Protein AF-A0AAP3A4M0-F1 (afdb_monomer)

Structure (mmCIF, N/CA/C/O 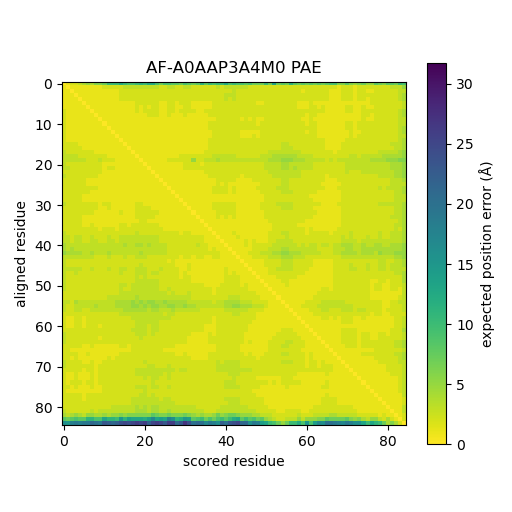backbone):
data_AF-A0AAP3A4M0-F1
#
_entry.id   AF-A0AAP3A4M0-F1
#
loop_
_atom_site.group_PDB
_atom_site.id
_atom_site.type_symbol
_atom_site.label_atom_id
_atom_site.label_alt_id
_atom_site.label_comp_id
_atom_site.label_asym_id
_atom_site.label_entity_id
_atom_site.label_seq_id
_atom_site.pdbx_PDB_ins_code
_atom_site.Cartn_x
_atom_site.Cartn_y
_atom_site.Cartn_z
_atom_site.occupancy
_atom_site.B_iso_or_equiv
_atom_site.auth_seq_id
_atom_site.auth_comp_id
_atom_site.auth_asym_id
_atom_site.auth_atom_id
_atom_site.pdbx_PDB_model_num
ATOM 1 N N . GLU A 1 1 ? 3.415 11.518 -10.878 1.00 92.38 1 GLU A N 1
ATOM 2 C CA . GLU A 1 1 ? 1.979 11.285 -10.599 1.00 92.38 1 GLU A CA 1
ATOM 3 C C . GLU A 1 1 ? 1.656 9.854 -10.159 1.00 92.38 1 GLU A C 1
ATOM 5 O O . GLU A 1 1 ? 0.916 9.736 -9.193 1.00 92.38 1 GLU A O 1
ATOM 10 N N . LEU A 1 2 ? 2.258 8.804 -10.743 1.00 95.31 2 LEU A N 1
ATOM 11 C CA . LEU A 1 2 ? 2.078 7.393 -10.335 1.00 95.31 2 LEU A CA 1
ATOM 12 C C . LEU A 1 2 ? 2.100 7.166 -8.807 1.00 95.31 2 LEU A C 1
ATOM 14 O O . LEU A 1 2 ? 1.082 6.799 -8.229 1.00 95.31 2 LEU A O 1
ATOM 18 N N . ILE A 1 3 ? 3.208 7.529 -8.147 1.00 97.69 3 ILE A N 1
ATOM 19 C CA . ILE A 1 3 ? 3.385 7.379 -6.688 1.00 97.69 3 ILE A CA 1
ATOM 20 C C . ILE A 1 3 ? 2.257 8.055 -5.894 1.00 97.69 3 ILE A C 1
ATOM 22 O O . ILE A 1 3 ? 1.752 7.512 -4.918 1.00 97.69 3 ILE A O 1
ATOM 26 N N . LYS A 1 4 ? 1.819 9.253 -6.307 1.00 98.25 4 LYS A N 1
ATOM 27 C CA . LYS A 1 4 ? 0.733 9.955 -5.606 1.00 98.25 4 LYS A CA 1
ATOM 28 C C . LYS A 1 4 ? -0.589 9.201 -5.734 1.00 9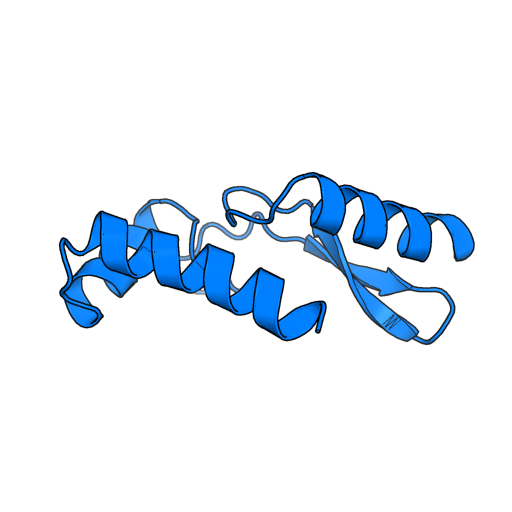8.25 4 LYS A C 1
ATOM 30 O O . LYS A 1 4 ? -1.394 9.261 -4.813 1.00 98.25 4 LYS A O 1
ATOM 35 N N . SER A 1 5 ? -0.836 8.548 -6.867 1.00 97.94 5 SER A N 1
ATOM 36 C CA . SER A 1 5 ? -2.050 7.759 -7.073 1.00 97.94 5 SER A CA 1
ATOM 37 C C . SER A 1 5 ? -2.061 6.509 -6.188 1.00 97.94 5 SER A C 1
ATOM 39 O O . SER A 1 5 ? -3.041 6.275 -5.487 1.00 97.94 5 SER A O 1
ATOM 41 N N . GLU A 1 6 ? -0.937 5.791 -6.113 1.00 98.38 6 GLU A N 1
ATOM 42 C CA . GLU A 1 6 ? -0.746 4.643 -5.210 1.00 98.38 6 GLU A CA 1
ATOM 43 C C . GLU A 1 6 ? -0.981 5.034 -3.747 1.00 98.38 6 GLU A C 1
ATOM 45 O O . GLU A 1 6 ? -1.808 4.438 -3.057 1.00 98.38 6 GLU A O 1
ATOM 50 N N . VAL A 1 7 ? -0.311 6.101 -3.294 1.00 98.44 7 VAL A N 1
ATOM 51 C CA . VAL A 1 7 ? -0.441 6.608 -1.921 1.00 98.44 7 VAL A CA 1
ATOM 52 C C . VAL A 1 7 ? -1.883 7.009 -1.618 1.00 98.44 7 VAL A C 1
ATOM 54 O O . VAL A 1 7 ? -2.395 6.681 -0.549 1.00 98.44 7 VAL A O 1
ATOM 57 N N . ARG A 1 8 ? -2.571 7.691 -2.544 1.00 98.62 8 ARG A N 1
ATOM 58 C CA . ARG A 1 8 ? -3.982 8.059 -2.355 1.00 98.62 8 ARG A CA 1
ATOM 59 C C . ARG A 1 8 ? -4.881 6.835 -2.262 1.00 98.62 8 ARG A C 1
ATOM 61 O O . ARG A 1 8 ? -5.758 6.829 -1.410 1.00 98.62 8 ARG A O 1
ATOM 68 N N . ALA A 1 9 ? -4.677 5.816 -3.092 1.00 98.44 9 ALA A N 1
ATOM 69 C CA . ALA A 1 9 ? -5.498 4.610 -3.061 1.00 98.44 9 ALA A CA 1
ATOM 70 C C . ALA A 1 9 ? -5.390 3.887 -1.707 1.00 98.44 9 ALA A C 1
ATOM 72 O O . ALA A 1 9 ? -6.409 3.561 -1.095 1.00 98.44 9 ALA A O 1
ATOM 73 N N . VAL A 1 10 ? -4.165 3.751 -1.187 1.00 98.69 10 VAL A N 1
ATOM 74 C CA . VAL A 1 10 ? -3.917 3.184 0.145 1.00 98.69 10 VAL A CA 1
ATOM 75 C C . VAL A 1 10 ? -4.543 4.053 1.235 1.00 98.69 10 VAL A C 1
ATOM 77 O O . VAL A 1 10 ? -5.350 3.559 2.019 1.00 98.69 10 VAL A O 1
ATOM 80 N N . LEU A 1 11 ? -4.235 5.354 1.274 1.00 98.69 11 LEU A N 1
ATOM 81 C CA . LEU A 1 11 ? -4.738 6.243 2.326 1.00 98.69 11 LEU A CA 1
ATOM 82 C C . LEU A 1 11 ? -6.263 6.365 2.314 1.00 98.69 11 LEU A C 1
ATOM 84 O O . LEU A 1 11 ? -6.868 6.362 3.382 1.00 98.69 11 LEU A O 1
ATOM 88 N N . ASN A 1 12 ? -6.896 6.411 1.141 1.00 98.75 12 ASN A N 1
ATOM 89 C CA . ASN A 1 12 ? -8.353 6.420 1.034 1.00 98.75 12 ASN A CA 1
ATOM 90 C C . ASN A 1 12 ? -8.956 5.189 1.716 1.00 98.75 12 ASN A C 1
ATOM 92 O O . ASN A 1 12 ? -9.907 5.328 2.482 1.00 98.75 12 ASN A O 1
ATOM 96 N N . LYS A 1 13 ? -8.369 4.003 1.505 1.00 98.75 13 LYS A N 1
ATOM 97 C CA . LYS A 1 13 ? -8.845 2.780 2.155 1.00 98.75 13 LYS A CA 1
ATOM 98 C C . LYS A 1 13 ? -8.582 2.777 3.660 1.00 98.75 13 LYS A C 1
ATOM 100 O O . LYS A 1 13 ? -9.434 2.329 4.420 1.00 98.75 13 LYS A O 1
ATOM 105 N N . VAL A 1 14 ? -7.444 3.310 4.106 1.00 98.81 14 VAL A N 1
ATOM 106 C CA . VAL A 1 14 ? -7.140 3.471 5.539 1.00 98.81 14 VAL A CA 1
ATOM 107 C C . VAL A 1 14 ? -8.179 4.379 6.213 1.00 98.81 14 VAL A C 1
ATOM 109 O O . VAL A 1 14 ? -8.725 4.017 7.254 1.00 98.81 14 VAL A O 1
ATOM 112 N N . PHE A 1 15 ? -8.507 5.527 5.610 1.00 98.81 15 PHE A N 1
ATOM 113 C CA . PHE A 1 15 ? -9.544 6.428 6.124 1.00 98.81 15 PHE A CA 1
ATOM 114 C C . PHE A 1 15 ? -10.946 5.808 6.077 1.00 98.81 15 PHE A C 1
ATOM 116 O O . PHE A 1 15 ? -11.719 6.016 7.011 1.00 98.81 15 PHE A O 1
ATOM 123 N N . GLU A 1 16 ? -11.269 5.039 5.033 1.00 98.75 16 GLU A N 1
ATOM 124 C CA . GLU A 1 16 ? -12.529 4.294 4.925 1.00 98.75 16 GLU A CA 1
ATOM 125 C C . GLU A 1 16 ? -12.677 3.294 6.081 1.00 98.75 16 GLU A C 1
ATOM 127 O O . GLU A 1 16 ? -13.673 3.333 6.797 1.00 98.75 16 GLU A O 1
ATOM 132 N N . LEU A 1 17 ? -11.662 2.456 6.328 1.00 98.69 17 LEU A N 1
ATOM 133 C CA . LEU A 1 17 ? -11.663 1.485 7.431 1.00 98.69 17 LEU A CA 1
ATOM 134 C C . LEU A 1 17 ? -11.764 2.164 8.804 1.00 98.69 17 LEU A C 1
ATOM 136 O O . LEU A 1 17 ? -12.417 1.657 9.716 1.00 98.69 17 LEU A O 1
ATOM 140 N N . GLY A 1 18 ? -11.116 3.319 8.954 1.00 98.62 18 GLY A N 1
ATOM 141 C CA . GLY A 1 18 ? -11.123 4.109 10.180 1.00 98.62 18 GLY A CA 1
ATOM 142 C C . GLY A 1 18 ? -12.371 4.966 10.391 1.00 98.62 18 GLY A C 1
ATOM 143 O O . GLY A 1 18 ? -12.467 5.615 11.431 1.00 98.62 18 GLY A O 1
ATOM 144 N N . ASN A 1 19 ? -13.312 5.010 9.439 1.00 98.25 19 ASN A N 1
ATOM 145 C CA . ASN A 1 19 ? -14.420 5.975 9.417 1.00 98.25 19 ASN A CA 1
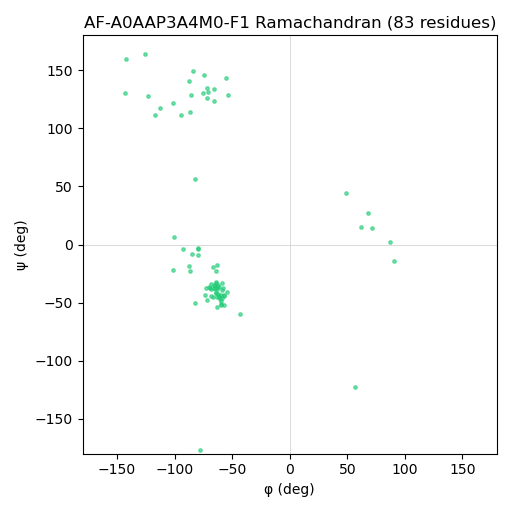ATOM 146 C C . ASN A 1 19 ? -13.941 7.427 9.645 1.00 98.25 19 ASN A C 1
ATOM 148 O O . ASN A 1 19 ? -14.523 8.173 10.432 1.00 98.25 19 ASN A O 1
ATOM 152 N N . GLY A 1 20 ? -12.847 7.812 8.982 1.00 97.94 20 GLY A N 1
ATOM 153 C CA . GLY A 1 20 ? -12.214 9.129 9.100 1.00 97.94 20 GLY A CA 1
ATOM 154 C C . GLY A 1 20 ? -11.131 9.247 10.184 1.00 97.94 20 GLY A C 1
ATOM 155 O O . GLY A 1 20 ? -10.343 10.189 10.135 1.00 97.94 20 GLY A O 1
ATOM 156 N N . ASP A 1 21 ? -11.028 8.296 11.117 1.00 98.62 21 ASP A N 1
ATOM 157 C CA . ASP A 1 21 ? -9.952 8.250 12.117 1.00 98.62 21 ASP A CA 1
ATOM 158 C C . ASP A 1 21 ? -8.721 7.515 11.564 1.00 98.62 21 ASP A C 1
ATOM 160 O O . ASP A 1 21 ? -8.750 6.306 11.319 1.00 98.62 21 ASP A O 1
ATOM 164 N N . ILE A 1 22 ? -7.614 8.242 11.388 1.00 98.38 22 ILE A N 1
ATOM 165 C CA . ILE A 1 22 ? -6.377 7.695 10.817 1.00 98.38 22 ILE A CA 1
ATOM 166 C C . ILE A 1 22 ? -5.690 6.672 11.729 1.00 98.38 22 ILE A C 1
ATOM 168 O O . ILE A 1 22 ? -5.106 5.709 11.233 1.00 98.38 22 ILE A O 1
ATOM 172 N N . ALA A 1 23 ? -5.758 6.843 13.051 1.00 98.69 23 ALA A N 1
ATOM 173 C CA . ALA A 1 23 ? -5.096 5.946 13.990 1.00 98.69 23 ALA A CA 1
ATOM 174 C C . ALA A 1 23 ? -5.830 4.604 14.033 1.00 98.69 23 ALA A C 1
ATOM 176 O O . ALA A 1 23 ? -5.218 3.549 13.852 1.00 98.69 23 ALA A O 1
ATOM 177 N N . ARG A 1 24 ? -7.161 4.647 14.167 1.00 98.69 24 ARG A N 1
ATOM 178 C CA . ARG A 1 24 ? -8.007 3.451 14.081 1.00 98.69 24 ARG A CA 1
ATOM 179 C C . ARG A 1 24 ? -7.898 2.785 12.710 1.00 98.69 24 ARG A C 1
ATOM 181 O O . ARG A 1 24 ? -7.752 1.567 12.633 1.00 98.69 24 ARG A O 1
ATOM 188 N N . GLY A 1 25 ? -7.947 3.578 11.640 1.00 98.81 25 GLY A N 1
ATOM 189 C CA . GLY A 1 2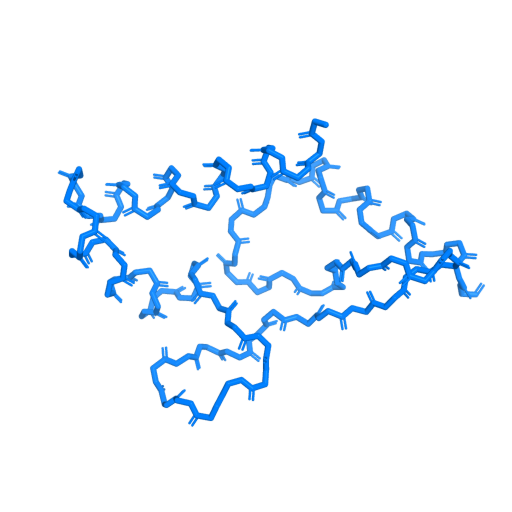5 ? -7.814 3.097 10.269 1.00 98.81 25 GLY A CA 1
ATOM 190 C C . GLY A 1 25 ? -6.495 2.373 10.033 1.00 98.81 25 GLY A C 1
ATOM 191 O O . GLY A 1 25 ? -6.485 1.333 9.387 1.00 98.81 25 GLY A O 1
ATOM 192 N N . THR A 1 26 ? -5.395 2.865 10.609 1.00 98.81 26 THR A N 1
ATOM 193 C CA . THR A 1 26 ? -4.074 2.229 10.491 1.00 98.81 26 THR A CA 1
ATOM 194 C C . THR A 1 26 ? -4.057 0.836 11.121 1.00 98.81 26 THR A C 1
ATOM 196 O O . THR A 1 26 ? -3.570 -0.099 10.490 1.00 98.81 26 THR A O 1
ATOM 199 N N . VAL A 1 27 ? -4.622 0.670 12.324 1.00 98.75 27 VAL A N 1
ATOM 20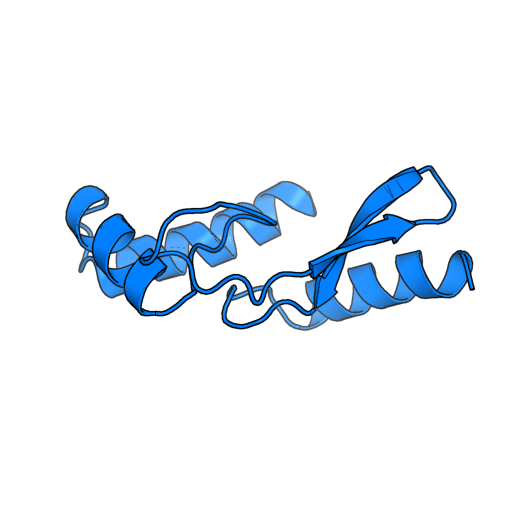0 C CA . VAL A 1 27 ? -4.710 -0.646 12.990 1.00 98.75 27 VAL A CA 1
ATOM 201 C C . VAL A 1 27 ? -5.505 -1.632 12.132 1.00 98.75 27 VAL A C 1
ATOM 203 O O . VAL A 1 27 ? -5.001 -2.701 11.795 1.00 98.75 27 VAL A O 1
ATOM 206 N N . LEU A 1 28 ? -6.706 -1.233 11.703 1.00 98.69 28 LEU A N 1
ATOM 207 C CA . LEU A 1 28 ? -7.579 -2.068 10.873 1.00 98.69 28 LEU A CA 1
ATOM 208 C C . LEU A 1 28 ? -6.967 -2.371 9.498 1.00 98.69 28 LEU A C 1
ATOM 210 O O . LEU A 1 28 ? -7.190 -3.439 8.935 1.00 98.69 28 LEU A O 1
ATOM 214 N N . ALA A 1 29 ? -6.188 -1.444 8.941 1.00 98.88 29 ALA A N 1
ATOM 215 C CA . ALA A 1 29 ? -5.538 -1.630 7.654 1.00 98.88 29 ALA A CA 1
ATOM 216 C C . ALA A 1 29 ? -4.416 -2.673 7.706 1.00 98.88 29 ALA A C 1
ATOM 218 O O . ALA A 1 29 ? -4.277 -3.425 6.744 1.00 98.88 29 ALA A O 1
ATOM 219 N N . PHE A 1 30 ? -3.652 -2.756 8.801 1.00 98.75 30 PHE A N 1
ATOM 220 C CA . PHE A 1 30 ? -2.694 -3.850 8.996 1.00 98.75 30 PHE A CA 1
ATOM 221 C C . PHE A 1 30 ? -3.410 -5.194 9.170 1.00 98.75 30 PHE A C 1
ATOM 223 O O . PHE A 1 30 ? -3.060 -6.156 8.491 1.00 98.75 30 PHE A O 1
ATOM 230 N N . GLU A 1 31 ? -4.472 -5.247 9.984 1.00 98.12 31 GLU A N 1
ATOM 231 C CA . GLU A 1 31 ? -5.285 -6.465 10.159 1.00 98.12 31 GLU A CA 1
ATOM 232 C C . GLU A 1 31 ? -5.887 -6.969 8.834 1.00 98.12 31 GLU A C 1
ATOM 234 O O . GLU A 1 31 ? -5.942 -8.175 8.590 1.00 98.12 31 GLU A O 1
ATOM 239 N N . ALA A 1 32 ? -6.304 -6.053 7.953 1.00 98.25 32 ALA A N 1
ATOM 240 C CA . ALA A 1 32 ? -6.855 -6.369 6.635 1.00 98.25 32 ALA A CA 1
ATOM 241 C C . ALA A 1 32 ? -5.794 -6.578 5.532 1.00 98.25 32 ALA A C 1
ATOM 243 O O . ALA A 1 32 ? -6.148 -6.973 4.421 1.00 98.25 32 ALA A O 1
ATOM 244 N N . GLY A 1 33 ? -4.512 -6.293 5.797 1.00 98.38 33 GLY A N 1
ATOM 245 C CA . GLY A 1 33 ? -3.430 -6.322 4.802 1.00 98.38 33 GLY A CA 1
ATOM 246 C C . GLY A 1 33 ? -3.462 -5.184 3.768 1.00 98.38 33 GLY A C 1
ATOM 247 O O . GLY A 1 33 ? -2.786 -5.268 2.745 1.00 98.38 33 GLY A O 1
ATOM 248 N N . VAL A 1 34 ? -4.247 -4.130 4.013 1.00 98.56 34 VAL A N 1
ATOM 249 C CA . VAL A 1 34 ? -4.267 -2.890 3.210 1.00 98.56 34 VAL A CA 1
ATOM 250 C C . VAL A 1 34 ? -2.966 -2.110 3.386 1.00 98.56 34 VAL A C 1
ATOM 252 O O . VAL A 1 34 ? -2.460 -1.524 2.429 1.00 98.56 34 VAL A O 1
ATOM 255 N N . LEU A 1 35 ? -2.434 -2.108 4.612 1.00 98.75 35 LEU A N 1
ATOM 256 C CA . LEU A 1 35 ? -1.058 -1.727 4.898 1.00 98.75 35 LEU A CA 1
ATOM 257 C C . LEU A 1 35 ? -0.246 -3.002 5.085 1.00 98.75 35 LEU A C 1
ATOM 259 O O . LEU A 1 35 ? -0.556 -3.824 5.944 1.00 98.75 35 LEU A O 1
ATOM 263 N N . ASP A 1 36 ? 0.791 -3.149 4.272 1.00 98.69 36 ASP A N 1
ATOM 264 C CA . ASP A 1 36 ? 1.681 -4.298 4.307 1.00 98.69 36 ASP A CA 1
ATOM 265 C C . ASP A 1 36 ? 3.109 -3.826 4.026 1.00 98.69 36 ASP A C 1
ATOM 267 O O . ASP A 1 36 ? 3.356 -3.051 3.097 1.00 98.69 36 ASP A O 1
ATOM 271 N N . VAL A 1 37 ? 4.042 -4.237 4.878 1.00 98.50 37 VAL A N 1
ATOM 272 C CA . VAL A 1 37 ? 5.440 -3.815 4.841 1.00 98.50 37 VAL A CA 1
ATOM 273 C C . VAL A 1 37 ? 6.303 -5.019 4.460 1.00 98.50 37 VAL A C 1
ATOM 275 O O . VAL A 1 37 ? 6.366 -5.987 5.224 1.00 98.50 37 VAL A O 1
ATOM 278 N N . PRO A 1 38 ? 7.013 -4.974 3.316 1.00 98.12 38 PRO A N 1
ATOM 279 C CA . PRO A 1 38 ? 7.859 -6.078 2.883 1.00 98.12 38 PRO A CA 1
ATOM 280 C C . PRO A 1 38 ? 8.860 -6.500 3.964 1.00 98.12 38 PRO A C 1
ATOM 282 O O . PRO A 1 38 ? 9.607 -5.671 4.485 1.00 98.12 38 PRO A O 1
ATOM 285 N N . PHE A 1 39 ? 8.899 -7.802 4.262 1.00 97.06 39 PHE A N 1
ATOM 286 C CA . PHE A 1 39 ? 9.859 -8.429 5.185 1.00 97.06 39 PHE A CA 1
ATOM 287 C C . PHE A 1 39 ? 9.794 -7.937 6.641 1.00 97.06 39 PHE A C 1
ATOM 289 O O . PHE A 1 39 ? 10.717 -8.192 7.418 1.00 97.06 39 PHE A O 1
ATOM 296 N N . ALA A 1 40 ? 8.720 -7.247 7.037 1.00 97.81 40 ALA A N 1
ATOM 297 C CA . ALA A 1 40 ? 8.537 -6.853 8.426 1.00 97.81 40 ALA A CA 1
ATOM 298 C C . ALA A 1 40 ? 8.343 -8.096 9.321 1.00 97.81 40 ALA A C 1
ATOM 300 O O . ALA A 1 40 ? 7.536 -8.964 8.992 1.00 97.81 40 ALA A O 1
ATOM 301 N N . PRO A 1 41 ? 9.025 -8.185 10.479 1.00 97.62 41 PRO A N 1
ATOM 302 C CA . PRO A 1 41 ? 8.926 -9.342 11.374 1.00 97.62 41 PRO A CA 1
ATOM 303 C C . PRO A 1 41 ? 7.670 -9.321 12.261 1.00 97.62 41 PRO A C 1
ATOM 305 O O . PRO A 1 41 ? 7.467 -10.221 13.073 1.00 97.62 41 PRO A O 1
ATOM 308 N N . ALA A 1 42 ? 6.860 -8.263 12.181 1.00 97.81 42 ALA A N 1
ATOM 309 C CA . ALA A 1 42 ? 5.709 -8.071 13.049 1.00 97.81 42 ALA A CA 1
ATOM 310 C C . ALA A 1 42 ? 4.584 -9.060 12.710 1.00 97.81 42 ALA A C 1
ATOM 312 O O . ALA A 1 42 ? 4.172 -9.161 11.560 1.00 97.81 42 ALA A O 1
ATOM 313 N N . ALA A 1 43 ? 4.027 -9.730 13.723 1.00 96.62 43 ALA A N 1
ATOM 314 C CA . ALA A 1 43 ? 2.958 -10.718 13.536 1.00 96.62 43 ALA A CA 1
ATOM 315 C C . ALA A 1 43 ? 1.646 -10.128 12.982 1.00 96.62 43 ALA A C 1
ATOM 317 O O . ALA A 1 43 ? 0.844 -10.855 12.406 1.00 96.62 43 ALA A O 1
ATOM 318 N N . CYS A 1 44 ? 1.417 -8.823 13.159 1.00 97.31 44 CYS A N 1
ATOM 319 C CA . CYS A 1 44 ? 0.266 -8.120 12.591 1.00 97.31 44 CYS A CA 1
ATOM 320 C C . CYS A 1 44 ? 0.437 -7.758 11.107 1.00 97.31 44 CYS A C 1
ATOM 322 O O . CYS A 1 44 ? -0.514 -7.287 10.493 1.00 97.31 44 CYS A O 1
ATOM 324 N N . ASN A 1 45 ? 1.630 -7.939 10.533 1.00 98.38 45 ASN A N 1
ATOM 325 C CA . ASN A 1 45 ? 1.892 -7.648 9.132 1.00 98.38 45 ASN A CA 1
ATOM 326 C C . ASN A 1 45 ? 1.526 -8.857 8.262 1.00 98.38 45 ASN A C 1
ATOM 328 O O . ASN A 1 45 ? 2.004 -9.962 8.513 1.00 98.38 45 ASN A O 1
ATOM 332 N N . ALA A 1 46 ? 0.720 -8.650 7.218 1.00 98.19 46 ALA A N 1
ATOM 333 C CA . ALA A 1 46 ? 0.275 -9.740 6.351 1.00 98.19 46 ALA A CA 1
ATOM 334 C C . ALA A 1 46 ? 1.429 -10.403 5.573 1.00 98.19 46 ALA A C 1
ATOM 336 O O . ALA A 1 46 ? 1.393 -11.615 5.361 1.00 98.19 46 ALA A O 1
ATOM 337 N N . GLY A 1 47 ? 2.438 -9.630 5.155 1.00 97.75 47 GLY A N 1
ATOM 338 C CA . GLY A 1 47 ? 3.632 -10.127 4.467 1.00 97.75 47 GLY A CA 1
ATOM 339 C C . GLY A 1 47 ? 3.356 -10.677 3.066 1.00 97.75 47 GLY A C 1
ATOM 340 O O . GLY A 1 47 ? 4.070 -11.567 2.612 1.00 97.75 47 GLY A O 1
ATOM 341 N N . LYS A 1 48 ? 2.301 -10.192 2.407 1.00 98.25 48 LYS A N 1
ATOM 342 C CA . LYS A 1 48 ? 1.827 -10.640 1.091 1.00 98.25 48 LYS A CA 1
ATOM 343 C C . LYS A 1 48 ? 2.235 -9.702 -0.042 1.00 98.25 48 LYS A C 1
ATOM 345 O O . LYS A 1 48 ? 2.243 -10.135 -1.188 1.00 98.25 48 LYS A O 1
ATOM 350 N N . ILE A 1 49 ? 2.549 -8.436 0.243 1.00 98.38 49 ILE A N 1
ATOM 351 C CA . ILE A 1 49 ? 3.117 -7.545 -0.772 1.00 98.38 49 ILE A CA 1
ATOM 352 C C . ILE A 1 49 ? 4.563 -7.955 -1.086 1.00 98.38 49 ILE A C 1
ATOM 354 O O . ILE A 1 49 ? 5.411 -8.043 -0.193 1.00 98.38 49 ILE A O 1
ATOM 358 N N . LEU A 1 50 ? 4.860 -8.172 -2.368 1.00 98.31 50 LEU A N 1
ATOM 359 C CA . LEU A 1 50 ? 6.186 -8.567 -2.837 1.00 98.31 50 LEU A CA 1
ATOM 360 C C . LEU A 1 50 ? 6.776 -7.487 -3.756 1.00 98.31 50 LEU A C 1
ATOM 362 O O . LEU A 1 50 ? 6.286 -7.297 -4.875 1.00 98.31 50 LEU A O 1
ATOM 366 N N . PRO A 1 51 ? 7.833 -6.777 -3.321 1.00 98.19 51 PRO A N 1
ATOM 367 C CA . PRO A 1 51 ? 8.527 -5.826 -4.170 1.00 98.19 51 PRO A CA 1
ATOM 368 C C . PRO A 1 51 ? 9.579 -6.517 -5.046 1.00 98.19 51 PRO A C 1
ATOM 370 O O . PRO A 1 51 ? 10.242 -7.469 -4.634 1.00 98.19 51 PRO A O 1
ATOM 373 N N . VAL A 1 52 ? 9.812 -5.967 -6.234 1.00 98.25 52 VAL A N 1
ATOM 374 C CA . VAL A 1 52 ? 10.905 -6.363 -7.133 1.00 98.25 52 VAL A CA 1
ATOM 375 C C . VAL A 1 52 ? 11.475 -5.126 -7.826 1.00 98.25 52 VAL A C 1
ATOM 377 O O . VAL A 1 52 ? 10.820 -4.093 -7.877 1.00 98.25 52 VAL A O 1
ATOM 380 N N . ARG A 1 53 ? 12.703 -5.187 -8.346 1.00 98.25 53 ARG A N 1
ATOM 381 C CA . ARG A 1 53 ? 13.241 -4.110 -9.196 1.00 98.25 53 ARG A CA 1
ATOM 382 C C . ARG A 1 53 ? 12.869 -4.324 -10.663 1.00 98.25 53 ARG A C 1
ATOM 384 O O . ARG A 1 53 ? 12.941 -5.462 -11.126 1.00 98.25 53 ARG A O 1
ATOM 391 N N . ASP A 1 54 ? 12.537 -3.250 -11.372 1.00 98.00 54 ASP A N 1
ATOM 392 C CA . ASP A 1 54 ? 12.420 -3.233 -12.837 1.00 98.00 54 ASP A CA 1
ATOM 393 C C . ASP A 1 54 ? 13.792 -3.161 -13.535 1.00 98.00 54 ASP A C 1
ATOM 395 O O . ASP A 1 54 ? 14.841 -3.187 -12.880 1.00 98.00 54 ASP A O 1
ATOM 399 N N . ASN A 1 55 ? 13.789 -3.071 -14.870 1.00 97.56 55 ASN A N 1
ATOM 400 C CA . ASN A 1 55 ? 15.001 -3.028 -15.696 1.00 97.56 55 ASN A CA 1
ATOM 401 C C . ASN A 1 55 ? 15.850 -1.752 -15.493 1.00 97.56 55 ASN A C 1
ATOM 403 O O . ASN A 1 55 ? 17.043 -1.733 -15.786 1.00 97.56 55 ASN A O 1
ATOM 407 N N . THR A 1 56 ? 15.261 -0.687 -14.944 1.00 97.31 56 THR A N 1
ATOM 408 C CA . THR A 1 56 ? 15.967 0.555 -14.582 1.00 97.31 56 THR A CA 1
ATOM 409 C C . THR A 1 56 ? 16.441 0.563 -13.124 1.00 97.31 56 THR A C 1
ATOM 411 O O . THR A 1 56 ? 17.115 1.493 -12.683 1.00 97.31 56 THR A O 1
ATOM 414 N N . GLY A 1 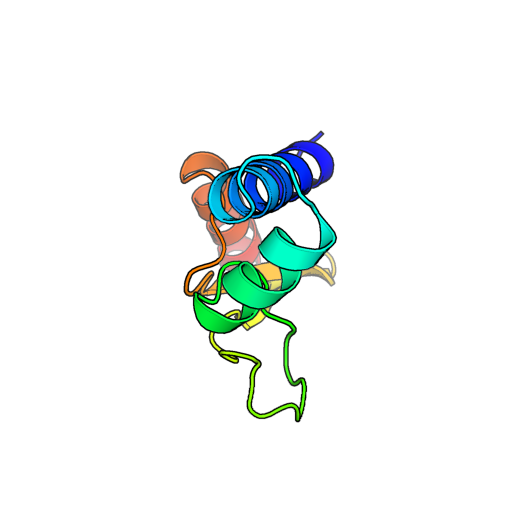57 ? 16.103 -0.480 -12.359 1.00 96.94 57 GLY A N 1
ATOM 415 C CA . GLY A 1 57 ? 16.424 -0.617 -10.944 1.00 96.94 57 GLY A CA 1
ATOM 416 C C . GLY A 1 57 ? 15.401 0.007 -9.988 1.00 96.94 57 GLY A C 1
ATOM 417 O O . GLY A 1 57 ? 15.624 -0.058 -8.774 1.00 96.94 57 GLY A O 1
ATOM 418 N N . ALA A 1 58 ? 14.293 0.579 -10.470 1.00 97.94 58 ALA A N 1
ATOM 419 C CA . ALA A 1 58 ? 13.247 1.135 -9.612 1.00 97.94 58 ALA A CA 1
ATOM 420 C C . ALA A 1 58 ? 12.408 0.020 -8.967 1.00 97.94 58 ALA A C 1
ATOM 422 O O . ALA A 1 58 ? 12.204 -1.038 -9.557 1.00 97.94 58 ALA A O 1
ATOM 423 N N . ILE A 1 59 ? 11.941 0.241 -7.733 1.00 98.06 59 ILE A N 1
ATOM 424 C CA . ILE A 1 59 ? 11.108 -0.735 -7.016 1.00 98.06 59 ILE A CA 1
ATOM 425 C C . ILE A 1 59 ? 9.689 -0.709 -7.591 1.00 98.06 59 ILE A C 1
ATOM 427 O O . ILE A 1 59 ? 9.086 0.357 -7.709 1.00 98.06 59 ILE A O 1
ATOM 431 N N . ARG A 1 60 ? 9.170 -1.895 -7.902 1.00 98.25 60 ARG A N 1
ATOM 432 C CA . ARG A 1 60 ? 7.828 -2.179 -8.409 1.00 98.25 60 ARG A CA 1
ATOM 433 C C . ARG A 1 60 ? 7.122 -3.206 -7.543 1.00 98.25 60 ARG A C 1
ATOM 435 O O . ARG A 1 60 ? 7.759 -3.920 -6.766 1.00 98.25 60 ARG A O 1
ATOM 442 N N . VAL A 1 61 ? 5.809 -3.280 -7.706 1.00 98.25 61 VAL A N 1
ATOM 443 C CA . VAL A 1 61 ? 4.954 -4.255 -7.027 1.00 98.25 61 VAL A CA 1
ATOM 444 C C . VAL A 1 61 ? 4.760 -5.463 -7.939 1.00 98.25 61 VAL A C 1
ATOM 446 O O . VAL A 1 61 ? 4.117 -5.354 -8.978 1.00 98.25 61 VAL A O 1
ATOM 449 N N . LEU A 1 62 ? 5.328 -6.609 -7.557 1.00 97.50 62 LEU A N 1
ATOM 450 C CA . LEU A 1 62 ? 5.130 -7.878 -8.264 1.00 97.50 62 LEU A CA 1
ATOM 451 C C . LEU A 1 62 ? 3.817 -8.532 -7.822 1.00 97.50 62 LEU A C 1
ATOM 453 O O . LEU A 1 62 ? 2.969 -8.857 -8.649 1.00 97.50 62 LEU A O 1
ATOM 457 N N . GLU A 1 63 ? 3.624 -8.643 -6.508 1.00 98.00 63 GLU A N 1
ATOM 458 C CA . GLU A 1 63 ? 2.381 -9.109 -5.895 1.00 98.00 63 GLU A CA 1
ATOM 459 C C . GLU A 1 63 ? 1.860 -8.035 -4.941 1.00 98.00 63 GLU A C 1
ATOM 461 O O . GLU A 1 63 ? 2.598 -7.560 -4.079 1.00 98.00 63 GLU A O 1
ATOM 466 N N . ALA A 1 64 ? 0.596 -7.636 -5.098 1.00 98.00 64 ALA A N 1
ATOM 467 C CA . ALA A 1 64 ? -0.005 -6.578 -4.282 1.00 98.00 64 ALA A CA 1
ATOM 468 C C . ALA A 1 64 ? -0.629 -7.091 -2.971 1.00 98.00 64 ALA A C 1
ATOM 470 O O . ALA A 1 64 ? -0.877 -6.304 -2.059 1.00 98.00 64 ALA A O 1
ATOM 471 N N . GLY A 1 65 ? -0.914 -8.392 -2.857 1.00 97.75 65 GLY A N 1
ATOM 472 C CA . GLY A 1 65 ? -1.678 -8.925 -1.730 1.00 97.75 65 GLY A CA 1
ATOM 473 C C . GLY A 1 65 ? -3.043 -8.234 -1.601 1.00 97.75 65 GLY A C 1
ATOM 474 O O . GLY A 1 65 ? -3.837 -8.251 -2.539 1.00 97.75 65 GLY A O 1
ATOM 475 N N . ALA A 1 66 ? -3.310 -7.634 -0.437 1.00 98.38 66 ALA A N 1
ATOM 476 C CA . ALA A 1 66 ? -4.525 -6.852 -0.176 1.00 98.38 66 ALA A CA 1
ATOM 477 C C . ALA A 1 66 ? -4.307 -5.327 -0.261 1.00 98.38 66 ALA A C 1
ATOM 479 O O . ALA A 1 66 ? -5.231 -4.559 0.022 1.00 98.38 66 ALA A O 1
ATOM 480 N N . VAL A 1 67 ? -3.117 -4.872 -0.674 1.00 98.62 67 VAL A N 1
ATOM 481 C CA . VAL A 1 67 ? -2.845 -3.445 -0.873 1.00 98.62 67 VAL A CA 1
ATOM 482 C C . VAL A 1 67 ? -3.707 -2.937 -2.038 1.00 98.62 67 VAL A C 1
ATOM 484 O O . VAL A 1 67 ? -3.629 -3.489 -3.137 1.00 98.62 67 VAL A O 1
ATOM 487 N N . PRO A 1 68 ? -4.546 -1.902 -1.833 1.00 98.31 68 PRO A N 1
ATOM 488 C CA . PRO A 1 68 ? -5.619 -1.528 -2.755 1.00 98.31 68 PRO A CA 1
ATOM 489 C C . PRO A 1 68 ? -5.106 -0.674 -3.923 1.00 98.31 68 PRO A C 1
ATOM 491 O O . PRO A 1 68 ? -5.559 0.451 -4.133 1.00 98.31 68 PRO A O 1
ATOM 494 N N . LEU A 1 69 ? -4.134 -1.185 -4.677 1.00 98.19 69 LEU A N 1
ATOM 495 C CA . LEU A 1 69 ? -3.638 -0.507 -5.868 1.00 98.19 69 LEU A CA 1
ATOM 496 C C . LEU A 1 69 ? -4.683 -0.579 -6.994 1.00 98.19 69 LEU A C 1
ATOM 498 O O . LEU A 1 69 ? -5.238 -1.653 -7.241 1.00 98.19 69 LEU A O 1
ATOM 502 N N . PRO A 1 70 ? -4.959 0.538 -7.694 1.00 97.56 70 PRO A N 1
ATOM 503 C CA . PRO A 1 70 ? -5.791 0.528 -8.891 1.00 97.56 70 PRO A CA 1
ATOM 504 C C . PRO A 1 70 ? -5.250 -0.453 -9.932 1.00 97.56 70 PRO A C 1
ATOM 506 O O . PRO A 1 70 ? -4.037 -0.601 -10.082 1.00 97.56 70 PRO A O 1
ATOM 509 N N . LYS A 1 71 ? -6.153 -1.125 -10.652 1.00 97.25 71 LYS A N 1
ATOM 510 C CA . LYS A 1 71 ? -5.776 -2.176 -11.603 1.00 97.25 71 LYS A CA 1
ATOM 511 C C . LYS A 1 71 ? -4.826 -1.657 -12.687 1.00 97.25 71 LYS A C 1
ATOM 513 O O . LYS A 1 71 ? -3.810 -2.280 -12.936 1.00 97.25 71 LYS A O 1
ATOM 518 N N . ASP A 1 72 ? -5.125 -0.500 -13.267 1.00 97.81 72 ASP A N 1
ATOM 519 C CA . ASP A 1 72 ? -4.296 0.163 -14.279 1.00 97.81 72 ASP A CA 1
ATOM 520 C C . ASP A 1 72 ? -2.878 0.483 -13.778 1.00 97.81 72 ASP A C 1
ATOM 522 O O . ASP A 1 72 ? -1.912 0.414 -14.533 1.00 97.81 72 ASP A O 1
ATOM 526 N N . ILE A 1 73 ? -2.736 0.791 -12.488 1.00 98.00 73 ILE A N 1
ATOM 527 C CA . ILE A 1 73 ? -1.435 1.004 -11.851 1.0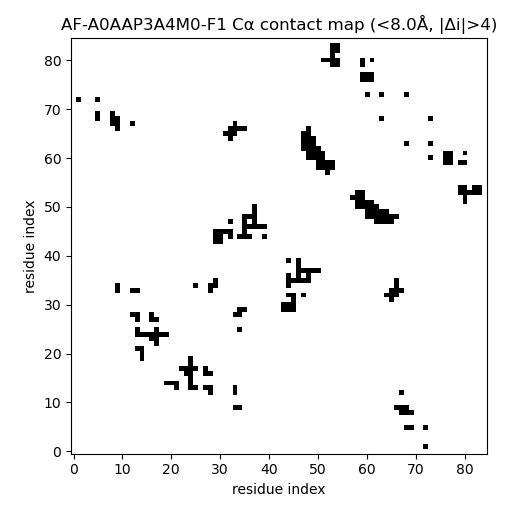0 98.00 73 ILE A CA 1
ATOM 528 C C . ILE A 1 73 ? -0.698 -0.315 -11.641 1.00 98.00 73 ILE A C 1
ATOM 530 O O . ILE A 1 73 ? 0.503 -0.375 -11.890 1.00 98.00 73 ILE A O 1
ATOM 534 N N . LEU A 1 74 ? -1.389 -1.360 -11.182 1.00 97.94 74 LEU A N 1
ATOM 535 C CA . LEU A 1 74 ? -0.778 -2.676 -11.002 1.00 97.94 74 LEU A CA 1
ATOM 536 C C . LEU A 1 74 ? -0.331 -3.272 -12.345 1.00 97.94 74 LEU A C 1
ATOM 538 O O . LEU A 1 74 ? 0.791 -3.764 -12.433 1.00 97.94 74 LEU A O 1
ATOM 542 N N . ASP A 1 75 ? -1.155 -3.132 -13.384 1.00 98.25 75 ASP A N 1
ATOM 543 C CA . ASP A 1 75 ? -0.826 -3.518 -14.758 1.00 98.25 75 ASP A CA 1
ATOM 544 C C . ASP A 1 75 ? 0.451 -2.780 -15.222 1.00 98.25 75 ASP A C 1
ATOM 546 O O . ASP A 1 75 ? 1.388 -3.404 -15.712 1.00 98.25 75 ASP A O 1
ATOM 550 N N . LEU A 1 76 ? 0.569 -1.474 -14.941 1.00 98.06 76 LEU A N 1
ATOM 551 C CA . LEU A 1 76 ? 1.778 -0.699 -15.248 1.00 98.06 76 LEU A CA 1
ATOM 552 C C . LEU A 1 76 ? 3.029 -1.188 -14.486 1.00 98.06 76 LEU A C 1
ATOM 554 O O . LEU A 1 76 ? 4.133 -1.166 -15.032 1.00 98.06 76 LEU A O 1
ATOM 558 N N . HIS A 1 77 ? 2.902 -1.622 -13.224 1.00 98.12 77 HIS A N 1
ATOM 559 C CA . HIS A 1 77 ? 4.022 -2.258 -12.509 1.00 98.12 77 HIS A CA 1
ATOM 560 C C . HIS A 1 77 ? 4.449 -3.553 -13.192 1.00 98.12 77 HIS A C 1
ATOM 562 O O . HIS A 1 77 ? 5.650 -3.790 -13.329 1.00 98.12 77 HIS A O 1
ATOM 568 N N . HIS A 1 78 ? 3.490 -4.373 -13.624 1.00 97.94 78 HIS A N 1
ATOM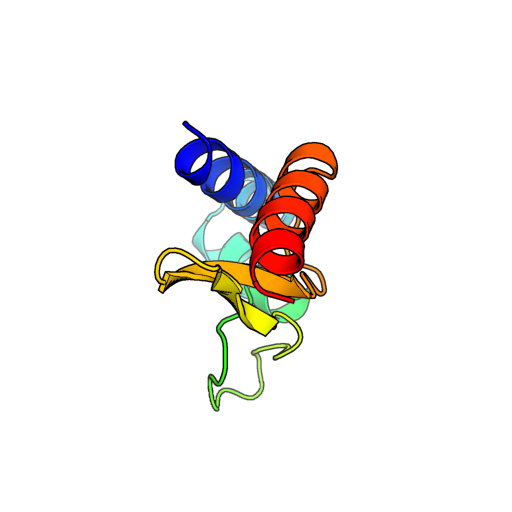 569 C CA . HIS A 1 78 ? 3.763 -5.627 -14.323 1.00 97.94 78 HIS A CA 1
ATOM 570 C C . HIS A 1 78 ? 4.437 -5.398 -15.674 1.00 97.94 78 HIS A C 1
ATOM 572 O O . HIS A 1 78 ? 5.387 -6.118 -15.974 1.00 97.94 78 HIS A O 1
ATOM 578 N N . ASP A 1 79 ? 4.054 -4.359 -16.415 1.00 98.00 79 ASP A N 1
ATOM 579 C CA . ASP A 1 79 ? 4.725 -3.967 -17.660 1.00 98.00 79 ASP A CA 1
ATOM 580 C C . ASP A 1 79 ? 6.207 -3.623 -17.417 1.00 98.00 79 ASP A C 1
ATOM 582 O O . ASP A 1 79 ? 7.092 -4.182 -18.066 1.00 98.00 79 ASP A O 1
ATOM 586 N N . TYR A 1 80 ? 6.515 -2.790 -16.411 1.00 97.69 80 TYR A N 1
ATOM 587 C CA . TYR A 1 80 ? 7.909 -2.461 -16.065 1.00 97.69 80 TYR A CA 1
ATOM 588 C C . TYR A 1 80 ? 8.725 -3.677 -15.614 1.00 97.69 80 TYR A C 1
ATOM 590 O O . TYR A 1 80 ? 9.932 -3.755 -15.855 1.00 97.69 80 TYR A O 1
ATOM 598 N N . VAL A 1 81 ? 8.091 -4.620 -14.916 1.00 97.25 81 VAL A N 1
ATOM 599 C CA . VAL A 1 81 ? 8.749 -5.859 -14.488 1.00 97.25 81 VAL A CA 1
ATOM 600 C C . VAL A 1 81 ? 8.978 -6.795 -15.675 1.00 97.25 81 VAL A C 1
ATOM 602 O O . VAL A 1 81 ? 10.035 -7.419 -15.740 1.00 97.25 81 VAL A O 1
ATOM 605 N N . ALA A 1 82 ? 8.047 -6.863 -16.628 1.00 96.81 82 ALA A N 1
ATOM 606 C CA . ALA A 1 82 ? 8.173 -7.682 -17.829 1.00 96.81 82 ALA A CA 1
ATOM 607 C C . ALA A 1 82 ? 9.330 -7.226 -18.731 1.00 96.81 82 ALA A C 1
ATOM 609 O O . ALA A 1 82 ? 10.012 -8.067 -19.303 1.00 96.81 82 ALA A O 1
ATOM 610 N N . GLU A 1 83 ? 9.631 -5.924 -18.793 1.00 95.44 83 GLU A N 1
ATOM 611 C CA . GLU A 1 83 ? 10.799 -5.398 -19.525 1.00 95.44 83 GLU A CA 1
ATOM 612 C C . GLU A 1 83 ? 12.153 -5.882 -18.975 1.00 95.44 83 GLU A C 1
ATOM 614 O O . GLU A 1 83 ? 13.177 -5.759 -19.650 1.00 95.44 83 GLU A O 1
ATOM 619 N N . ARG A 1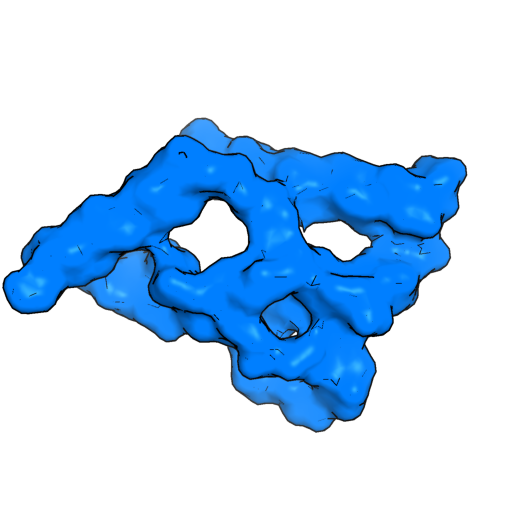 84 ? 12.187 -6.392 -17.738 1.00 90.62 84 ARG A N 1
ATOM 620 C CA . ARG A 1 84 ? 13.387 -6.981 -17.129 1.00 90.62 84 ARG A CA 1
ATOM 621 C C . ARG A 1 84 ? 13.550 -8.472 -17.462 1.00 90.62 84 ARG A C 1
ATOM 623 O O . ARG A 1 84 ? 14.658 -8.984 -17.296 1.00 90.62 84 ARG A O 1
ATOM 630 N N . ALA A 1 85 ? 12.460 -9.160 -17.810 1.00 71.62 85 ALA A N 1
ATOM 631 C CA . ALA A 1 85 ? 12.393 -10.618 -17.921 1.00 71.62 85 ALA A CA 1
ATOM 632 C C . ALA A 1 85 ? 13.035 -11.166 -19.204 1.00 71.62 85 ALA A C 1
ATOM 634 O O . ALA A 1 85 ? 12.977 -10.487 -20.252 1.00 71.62 85 ALA A O 1
#

pLDDT: mean 97.63, std 3.08, range [71.62, 98.88]

Secondary structure (DSSP, 8-state):
-HHHHHHHHHHHHHHHHTTT-HHHHHHHHHHTTSS--TT---TT-----EEEE-TTS-EEEEE-TT----HHHHHHHHHHHHTT-

InterPro domains:
  IPR006396 Glutamate mutase epsilon subunit [PF06368] (1-85)
  IPR014714 Glutamate mutase E subunit, C-terminal domain superfamily [G3DSA:3.90.970.10] (49-85)
  IPR016176 Cobalamin (vitamin B12)-dependent enzyme, catalytic [SSF51703] (2-84)

Mean predicted aligned error: 2.2 Å

Foldseek 3Di:
DLVVLLVCQLQVQLCVCVVNDNVNSVQVCLCQQLDADAPDPDPSHPNQFDWDAFPVRDIATPTCRRNRHDPVSNVVSVVRNVNRD

Solvent-accessible surface area (backbone atoms only — not comparable to full-atom values): 4638 Å² total; per-residue (Å²): 109,69,69,60,52,48,52,47,39,38,49,52,50,24,29,59,71,23,76,71,37,60,70,60,2,49,57,53,21,22,75,64,20,41,43,55,52,71,86,56,89,51,87,64,43,61,61,50,37,37,77,42,63,25,70,88,63,51,83,33,52,76,38,54,65,52,35,55,60,56,66,74,57,48,51,52,29,46,52,43,39,52,73,54,106

Radius of gyration: 13.51 Å; Cα contacts (8 Å, |Δi|>4): 132; chains: 1; bounding box: 31×22×34 Å

Nearest PDB structures (foldseek):
  6h9f-assembly1_D  TM=1.001E+00  e=6.414E-11  Clostridium cochlearium
  1i9c-assembly1_B  TM=1.001E+00  e=1.185E-10  Clostridium cochlearium
  5tgc-assembly3_B  TM=3.028E-01  e=2.916E-01  Saccharomyces cerevisiae
  2wnh-assembly1_B  TM=1.622E-01  e=1.605E+00  Klebsiella pneumoniae

Organism: Escherichia coli (NCBI:txid562)

Sequence (85 aa):
ELIKSEVRAVLNKVFELGNGDIARGTVLAFEAGVLDVPFAPAACNAGKILPVRDNTGAIRVLEAGAVPLPKDILDLHHDYVAERA